Protein AF-A0A397I6V2-F1 (afdb_monomer)

Organism: NCBI:txid1348612

pLDDT: mean 87.45, std 18.61, range [38.03, 98.75]

Solvent-accessible surface area (backbone atoms only — not comparable to full-atom values): 8026 Å² total; per-residue (Å²): 142,79,86,93,86,82,74,86,71,72,81,70,78,79,63,75,77,74,72,78,86,44,49,67,58,55,44,51,30,42,51,46,33,46,51,38,40,48,75,71,66,52,54,81,84,34,68,70,41,47,50,41,54,47,51,47,51,52,46,73,68,39,96,46,42,59,61,50,50,45,55,48,12,37,71,67,25,80,45,68,66,52,43,54,58,51,50,56,51,49,52,64,77,29,68,91,37,60,72,42,37,50,32,49,49,56,40,51,46,56,32,42,58,49,11,60,75,78,45,81,81,48,70,67,58,47,53,52,53,49,48,61,69,68,59,71,134

Nearest PDB structures (foldseek):
  6m4u-assembly1_B  TM=2.987E-01  e=1.857E+00  Homo sapiens
  5wbh-assembly3_C  TM=3.179E-01  e=3.088E+00  Homo sapiens
  6m4w-assembly2_H  TM=2.583E-01  e=2.790E+00  Homo sapiens
  5gpg-assembly1_B  TM=2.723E-01  e=5.138E+00  Homo sapiens
  3rqe-assembly1_C  TM=3.209E-01  e=8.547E+00  Homo sapiens

Radius of gyration: 20.21 Å; Cα contacts (8 Å, |Δi|>4): 95; chains: 1; bounding box: 78×36×38 Å

Foldseek 3Di:
DDDDDDDPPCPPPPCPPPPPLDLVQLLVLLVQLLVLCVVVVNDCPDPSNVVSVVVNVCLVPDPDNRVVLLVVLCVQDVDPVSLVVVLVVLCVVCVPSVSSNVSVVSNNVSSPVSNPVNDDDDPVSVVVVVVVVVPDD

Mean predicted aligned error: 8.77 Å

Structure (mmCIF, N/CA/C/O backbone):
data_AF-A0A397I6V2-F1
#
_entry.id   AF-A0A397I6V2-F1
#
loop_
_atom_site.group_PDB
_atom_site.id
_atom_site.type_symbol
_atom_site.label_atom_id
_atom_site.label_alt_id
_atom_site.label_comp_id
_atom_site.label_asym_id
_atom_site.label_entity_id
_atom_site.label_seq_id
_atom_site.pdbx_PDB_ins_code
_atom_site.Cartn_x
_atom_site.Cartn_y
_atom_site.Cartn_z
_atom_site.occupancy
_atom_site.B_iso_or_equiv
_atom_site.auth_seq_id
_atom_site.auth_comp_id
_atom_site.auth_asym_id
_atom_site.auth_atom_id
_atom_site.pdbx_PDB_model_num
ATOM 1 N N . MET A 1 1 ? 61.056 -10.769 3.351 1.00 45.34 1 MET A N 1
ATOM 2 C CA . MET A 1 1 ? 59.954 -11.326 2.541 1.00 45.34 1 MET A CA 1
ATOM 3 C C . MET A 1 1 ? 58.872 -11.735 3.513 1.00 45.34 1 MET A C 1
ATOM 5 O O . MET A 1 1 ? 58.959 -12.811 4.083 1.00 45.34 1 MET A O 1
ATOM 9 N N . THR A 1 2 ? 57.949 -10.821 3.782 1.00 41.69 2 THR A N 1
ATOM 10 C CA . THR A 1 2 ? 56.833 -10.998 4.715 1.00 41.69 2 THR A CA 1
ATOM 11 C C . THR A 1 2 ? 55.682 -10.141 4.207 1.00 41.69 2 THR A C 1
ATOM 13 O O . THR A 1 2 ? 55.869 -8.950 3.973 1.00 41.69 2 THR A O 1
ATOM 16 N N . ASP A 1 3 ? 54.561 -10.823 4.001 1.00 38.03 3 ASP A N 1
ATOM 17 C CA . ASP A 1 3 ? 53.168 -10.384 4.066 1.00 38.03 3 ASP A CA 1
ATOM 18 C C . ASP A 1 3 ? 52.753 -9.156 3.250 1.00 38.03 3 ASP A C 1
ATOM 20 O O . ASP A 1 3 ? 52.846 -8.015 3.691 1.00 38.03 3 ASP A O 1
ATOM 24 N N . ASN A 1 4 ? 52.171 -9.423 2.077 1.00 38.47 4 ASN A N 1
ATOM 25 C CA . ASN A 1 4 ? 51.293 -8.480 1.391 1.00 38.47 4 ASN A CA 1
ATOM 26 C C . ASN A 1 4 ? 49.834 -8.913 1.610 1.00 38.47 4 ASN A C 1
ATOM 28 O O . ASN A 1 4 ? 49.241 -9.597 0.778 1.00 38.47 4 ASN A O 1
ATOM 32 N N . SER A 1 5 ? 49.290 -8.549 2.771 1.00 49.16 5 SER A N 1
ATOM 33 C CA . SER A 1 5 ? 47.870 -8.683 3.110 1.00 49.16 5 SER A CA 1
ATOM 34 C C . SER A 1 5 ? 47.277 -7.292 3.304 1.00 49.16 5 SER A C 1
ATOM 36 O O . SER A 1 5 ? 47.354 -6.733 4.393 1.00 49.16 5 SER A O 1
ATOM 38 N N . SER A 1 6 ? 46.724 -6.723 2.236 1.00 44.50 6 SER A N 1
ATOM 39 C CA . SER A 1 6 ? 45.731 -5.630 2.189 1.00 44.50 6 SER A CA 1
ATOM 40 C C . SER A 1 6 ? 45.762 -5.105 0.757 1.00 44.50 6 SER A C 1
ATOM 42 O O . SER A 1 6 ? 46.830 -4.844 0.229 1.00 44.50 6 SER A O 1
ATOM 44 N N . SER A 1 7 ? 44.677 -4.961 0.019 1.00 40.91 7 SER A N 1
ATOM 45 C CA . SER A 1 7 ? 43.305 -4.696 0.414 1.00 40.91 7 SER A CA 1
ATOM 46 C C . SER A 1 7 ? 42.423 -5.158 -0.743 1.00 40.91 7 SER A C 1
ATOM 48 O O . SER A 1 7 ? 42.438 -4.546 -1.811 1.00 40.91 7 SER A O 1
ATOM 50 N N . LEU A 1 8 ? 41.647 -6.225 -0.543 1.00 45.03 8 LEU A N 1
ATOM 51 C CA . LEU A 1 8 ? 40.416 -6.387 -1.309 1.00 45.03 8 LEU A CA 1
ATOM 52 C C . LEU A 1 8 ? 39.483 -5.320 -0.759 1.00 45.03 8 LEU A C 1
ATOM 54 O O . LEU A 1 8 ? 38.856 -5.494 0.285 1.00 45.03 8 LEU A O 1
ATOM 58 N N . ILE A 1 9 ? 39.546 -4.164 -1.410 1.00 45.50 9 ILE A N 1
ATOM 59 C CA . ILE A 1 9 ? 38.640 -3.052 -1.203 1.00 45.50 9 ILE A CA 1
ATOM 60 C C . ILE A 1 9 ? 37.240 -3.639 -1.307 1.00 45.50 9 ILE A C 1
ATOM 62 O O . ILE A 1 9 ? 36.921 -4.408 -2.214 1.00 45.50 9 ILE A O 1
ATOM 66 N N . ASN A 1 10 ? 36.479 -3.363 -0.263 1.00 45.38 10 ASN A N 1
ATOM 67 C CA . ASN A 1 10 ? 35.179 -3.915 0.008 1.00 45.38 10 ASN A CA 1
ATOM 68 C C . ASN A 1 10 ? 34.181 -3.384 -1.036 1.00 45.38 10 ASN A C 1
ATOM 70 O O . ASN A 1 10 ? 33.422 -2.465 -0.767 1.00 45.38 10 ASN A O 1
ATOM 74 N N . GLU A 1 11 ? 34.154 -3.984 -2.228 1.00 42.44 11 GLU A N 1
ATOM 75 C CA . GLU A 1 11 ? 33.083 -3.795 -3.226 1.00 42.44 11 GLU A CA 1
ATOM 76 C C . GLU A 1 11 ? 31.727 -4.349 -2.734 1.00 42.44 11 GLU A C 1
ATOM 78 O O . GLU A 1 11 ? 30.735 -4.321 -3.452 1.00 42.44 11 GLU A O 1
ATOM 83 N N . ARG A 1 12 ? 31.659 -4.843 -1.490 1.00 41.25 12 ARG A N 1
ATOM 84 C CA . ARG A 1 12 ? 30.455 -5.399 -0.863 1.00 41.25 12 ARG A CA 1
ATOM 85 C C . ARG A 1 12 ? 29.715 -4.439 0.069 1.00 41.25 12 ARG A C 1
ATOM 87 O O . ARG A 1 12 ? 28.731 -4.855 0.666 1.00 41.25 12 ARG A O 1
ATOM 94 N N . ASP A 1 13 ? 30.133 -3.177 0.170 1.00 39.06 13 ASP A N 1
ATOM 95 C CA . ASP A 1 13 ? 29.410 -2.177 0.977 1.00 39.06 13 ASP A CA 1
ATOM 96 C C . ASP A 1 13 ? 28.398 -1.343 0.164 1.00 39.06 13 ASP A C 1
ATOM 98 O O . ASP A 1 13 ? 27.692 -0.516 0.737 1.00 39.06 13 ASP A O 1
ATOM 102 N N . SER A 1 14 ? 28.265 -1.585 -1.150 1.00 42.62 14 SER A N 1
ATOM 103 C CA . SER A 1 14 ? 27.262 -0.923 -2.011 1.00 42.62 14 SER A CA 1
ATOM 104 C C . SER A 1 14 ? 26.046 -1.795 -2.360 1.00 42.62 14 SER A C 1
ATOM 106 O O . SER A 1 14 ? 25.161 -1.351 -3.089 1.00 42.62 14 SER A O 1
ATOM 108 N N . GLU A 1 15 ? 25.945 -3.009 -1.818 1.00 39.59 15 GLU A N 1
ATOM 109 C CA . GLU A 1 15 ? 24.697 -3.775 -1.803 1.00 39.59 15 GLU A CA 1
ATOM 110 C C . GLU A 1 15 ? 24.026 -3.546 -0.446 1.00 39.59 15 GLU A C 1
ATOM 112 O O . GLU A 1 15 ? 24.038 -4.390 0.453 1.00 39.59 15 GLU A O 1
ATOM 117 N N . LEU A 1 16 ? 23.416 -2.369 -0.275 1.00 38.97 16 LEU A N 1
ATOM 118 C CA . LEU A 1 16 ? 22.323 -2.239 0.682 1.00 38.97 16 LEU A CA 1
ATOM 119 C C . LEU A 1 16 ? 21.280 -3.265 0.259 1.00 38.97 16 LEU A C 1
ATOM 121 O O . LEU A 1 16 ? 20.535 -3.033 -0.686 1.00 38.97 16 LEU A O 1
ATOM 125 N N . THR A 1 17 ? 21.299 -4.426 0.912 1.00 38.88 17 THR A N 1
ATOM 126 C CA . THR A 1 17 ? 20.343 -5.515 0.724 1.00 38.88 17 THR A CA 1
ATOM 127 C C . THR A 1 17 ? 18.922 -4.945 0.713 1.00 38.88 17 THR A C 1
ATOM 129 O O . THR A 1 17 ? 18.309 -4.723 1.756 1.00 38.88 17 THR A O 1
ATOM 132 N N . MET A 1 18 ? 18.397 -4.648 -0.480 1.00 52.31 18 MET A N 1
ATOM 133 C CA . MET A 1 18 ? 16.991 -4.346 -0.682 1.00 52.31 18 MET A CA 1
ATOM 134 C C . MET A 1 18 ? 16.275 -5.639 -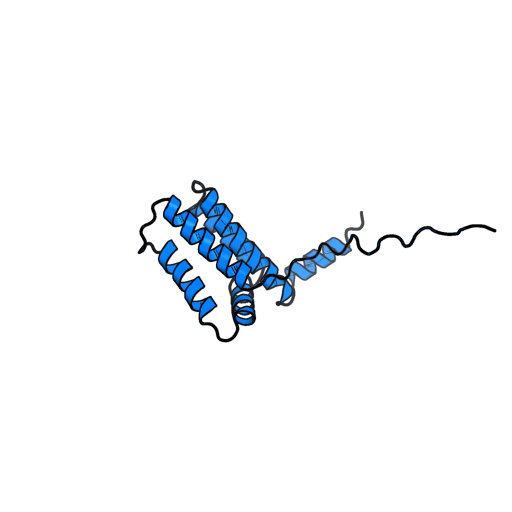0.342 1.00 52.31 18 MET A C 1
ATOM 136 O O . MET A 1 18 ? 16.173 -6.534 -1.176 1.00 52.31 18 MET A O 1
ATOM 140 N N . GLN A 1 19 ? 15.847 -5.763 0.909 1.00 61.50 19 GLN A N 1
ATOM 141 C CA . GLN A 1 19 ? 15.084 -6.904 1.371 1.00 61.50 19 GLN A CA 1
ATOM 142 C C . GLN A 1 19 ? 13.933 -7.121 0.384 1.00 61.50 19 GLN A C 1
ATOM 144 O O . GLN A 1 19 ? 13.162 -6.193 0.121 1.00 61.50 19 GLN A O 1
ATOM 149 N N . ASP A 1 20 ? 13.871 -8.303 -0.232 1.00 84.75 20 ASP A N 1
ATOM 150 C CA . ASP A 1 20 ? 12.837 -8.588 -1.219 1.00 84.75 20 ASP A CA 1
ATOM 151 C C . ASP A 1 20 ? 11.465 -8.382 -0.579 1.00 84.75 20 ASP A C 1
ATOM 153 O O . ASP A 1 20 ? 11.153 -8.936 0.479 1.00 84.75 20 ASP A O 1
ATOM 157 N N . ILE A 1 21 ? 10.655 -7.522 -1.197 1.00 91.19 21 ILE A N 1
ATOM 158 C CA . ILE A 1 21 ? 9.328 -7.189 -0.691 1.00 91.19 21 ILE A CA 1
ATOM 159 C C . ILE A 1 21 ? 8.445 -8.412 -0.915 1.00 91.19 21 ILE A C 1
ATOM 161 O O . ILE A 1 21 ? 8.060 -8.716 -2.040 1.00 91.19 21 ILE A O 1
ATOM 165 N N . THR A 1 22 ? 8.130 -9.116 0.169 1.00 95.19 22 THR A N 1
ATOM 166 C CA . THR A 1 22 ? 7.302 -10.329 0.128 1.00 95.19 22 THR A CA 1
ATOM 167 C C . THR A 1 22 ? 5.829 -10.020 0.358 1.00 95.19 22 THR A C 1
ATOM 169 O O . THR A 1 22 ? 5.469 -9.044 1.031 1.00 95.19 22 THR A O 1
ATOM 172 N N . TRP A 1 23 ? 4.948 -10.921 -0.086 1.00 97.06 23 TRP A N 1
ATOM 173 C CA . TRP A 1 23 ? 3.515 -10.812 0.196 1.00 97.06 23 TRP A CA 1
ATOM 174 C C . TRP A 1 23 ? 3.188 -10.711 1.694 1.00 97.06 23 TRP A C 1
ATOM 176 O O . TRP A 1 23 ? 2.241 -10.023 2.078 1.00 97.06 23 TRP A O 1
ATOM 186 N N . LYS A 1 24 ? 4.004 -11.322 2.565 1.00 97.69 24 LYS A N 1
ATOM 187 C CA . LYS A 1 24 ? 3.840 -11.243 4.026 1.00 97.69 24 LYS A CA 1
ATOM 188 C C . LYS A 1 24 ? 4.073 -9.834 4.563 1.00 97.69 24 LYS A C 1
ATOM 190 O O . LYS A 1 24 ? 3.382 -9.417 5.489 1.00 97.69 24 LYS A O 1
ATOM 195 N N . MET A 1 25 ? 5.017 -9.081 3.997 1.00 97.88 25 MET A N 1
ATOM 196 C CA . MET A 1 25 ? 5.260 -7.691 4.403 1.00 97.88 25 MET A CA 1
ATOM 197 C C . MET A 1 25 ? 4.053 -6.812 4.070 1.00 97.88 25 MET A C 1
ATOM 199 O O . MET A 1 25 ? 3.583 -6.051 4.918 1.00 97.88 25 MET A O 1
ATOM 203 N N . ILE A 1 26 ? 3.499 -6.988 2.867 1.00 98.25 26 ILE A N 1
ATOM 204 C CA . ILE A 1 26 ? 2.276 -6.311 2.424 1.00 98.25 26 ILE A CA 1
ATOM 205 C C . ILE A 1 26 ? 1.086 -6.683 3.319 1.00 98.25 26 ILE A C 1
ATOM 207 O O . ILE A 1 26 ? 0.356 -5.802 3.776 1.00 98.25 26 ILE A O 1
ATOM 211 N N . GLU A 1 27 ? 0.905 -7.970 3.622 1.00 98.62 27 GLU A N 1
ATOM 212 C CA . GLU A 1 27 ? -0.148 -8.445 4.522 1.00 98.62 27 GLU A CA 1
ATOM 213 C C . GLU A 1 27 ? -0.045 -7.793 5.910 1.00 98.62 27 GLU A C 1
ATOM 215 O O . GLU A 1 27 ? -1.026 -7.256 6.434 1.00 98.62 27 GLU A O 1
ATOM 220 N N . LEU A 1 28 ? 1.150 -7.810 6.507 1.00 98.62 28 LEU A N 1
ATOM 221 C CA . LEU A 1 28 ? 1.396 -7.234 7.827 1.00 98.62 28 LEU A CA 1
ATOM 222 C C . LEU A 1 28 ? 1.122 -5.728 7.850 1.00 98.62 28 LEU A C 1
ATOM 224 O O . LEU A 1 28 ? 0.508 -5.241 8.805 1.00 98.62 28 LEU A O 1
ATOM 228 N N . ALA A 1 29 ? 1.515 -5.001 6.804 1.00 98.62 29 ALA A N 1
ATOM 229 C CA . ALA A 1 29 ? 1.248 -3.573 6.674 1.00 98.62 29 ALA A CA 1
ATOM 230 C C . ALA A 1 29 ? -0.263 -3.279 6.565 1.00 98.62 29 ALA A C 1
ATOM 232 O O . ALA A 1 29 ? -0.777 -2.408 7.272 1.00 98.62 29 ALA A O 1
ATOM 233 N N . GLN A 1 30 ? -1.018 -4.068 5.793 1.00 98.75 30 GLN A N 1
ATOM 234 C CA . GLN A 1 30 ? -2.484 -3.956 5.740 1.00 98.75 30 GLN A CA 1
ATOM 235 C C . GLN A 1 30 ? -3.134 -4.244 7.105 1.00 98.75 30 GLN A C 1
ATOM 237 O O . GLN A 1 30 ? -4.019 -3.507 7.548 1.00 98.75 30 GLN A O 1
ATOM 242 N N . ILE A 1 31 ? -2.674 -5.276 7.822 1.00 98.75 31 ILE A N 1
ATOM 243 C CA . ILE A 1 31 ? -3.158 -5.600 9.173 1.00 98.75 31 ILE A CA 1
ATOM 244 C C . ILE A 1 31 ? -2.827 -4.477 10.167 1.00 98.75 31 ILE A C 1
ATOM 246 O O . ILE A 1 31 ? -3.643 -4.177 11.044 1.00 98.75 31 ILE A O 1
ATOM 250 N N . LYS A 1 32 ? -1.657 -3.837 10.050 1.00 98.75 32 LYS A N 1
ATOM 251 C CA . LYS A 1 32 ? -1.260 -2.697 10.891 1.00 98.75 32 LYS A CA 1
ATOM 252 C C . LYS A 1 32 ? -2.250 -1.540 10.738 1.00 98.75 32 LYS A C 1
ATOM 254 O O . LYS A 1 32 ? -2.738 -1.046 11.749 1.00 98.75 32 LYS A O 1
ATOM 259 N N . ILE A 1 33 ? -2.656 -1.205 9.512 1.00 98.69 33 ILE A N 1
ATOM 260 C CA . ILE A 1 33 ? -3.677 -0.174 9.251 1.00 98.69 33 ILE A CA 1
ATOM 261 C C . ILE A 1 33 ? -5.005 -0.506 9.948 1.00 98.69 33 ILE A C 1
ATOM 263 O O . ILE A 1 33 ? -5.601 0.362 10.587 1.00 98.69 33 ILE A O 1
ATOM 267 N N . ILE A 1 34 ? -5.449 -1.768 9.898 1.00 98.75 34 ILE A N 1
ATOM 268 C CA . ILE A 1 34 ? -6.660 -2.215 10.611 1.00 98.75 34 ILE A CA 1
ATOM 269 C C . ILE A 1 34 ? -6.500 -2.027 12.129 1.00 98.75 34 ILE A C 1
ATOM 271 O O . ILE A 1 34 ? -7.417 -1.535 12.793 1.00 98.75 34 ILE A O 1
ATOM 275 N N . LYS A 1 35 ? -5.338 -2.385 12.693 1.00 98.69 35 LYS A N 1
ATOM 276 C CA . LYS A 1 35 ? -5.040 -2.189 14.123 1.00 98.69 35 LYS A CA 1
ATOM 277 C C . LYS A 1 35 ? -5.072 -0.707 14.503 1.00 98.69 35 LYS A C 1
ATOM 279 O O . LYS A 1 35 ? -5.714 -0.367 15.496 1.00 98.69 35 LYS A O 1
ATOM 284 N N . GLU A 1 36 ? -4.454 0.173 13.714 1.00 98.56 36 GLU A N 1
ATOM 285 C CA . GLU A 1 36 ? -4.488 1.620 13.970 1.00 98.56 36 GLU A CA 1
ATOM 286 C C . GLU A 1 36 ? -5.901 2.199 13.858 1.00 98.56 36 GLU A C 1
ATOM 288 O O . GLU A 1 36 ? -6.309 3.007 14.695 1.00 98.56 36 GLU A O 1
ATOM 293 N N . ALA A 1 37 ? -6.700 1.734 12.895 1.00 98.25 37 ALA A N 1
ATOM 294 C CA . ALA A 1 37 ? -8.103 2.120 12.792 1.00 98.25 37 ALA A CA 1
ATOM 295 C C . ALA A 1 37 ? -8.884 1.750 14.068 1.00 98.25 37 ALA A C 1
ATOM 297 O O . ALA A 1 37 ? -9.625 2.576 14.608 1.00 98.25 37 ALA A O 1
ATOM 298 N N . PHE A 1 38 ? -8.681 0.546 14.613 1.00 98.56 38 PHE A N 1
ATOM 299 C CA . PHE A 1 38 ? -9.310 0.152 15.876 1.00 98.56 38 PHE A CA 1
ATOM 300 C C . PHE A 1 38 ? -8.815 0.958 17.082 1.00 98.56 38 PHE A C 1
ATOM 302 O O . PHE A 1 38 ? -9.632 1.311 17.937 1.00 98.56 38 PHE A O 1
ATOM 309 N N . ARG A 1 39 ? -7.521 1.309 17.152 1.00 98.19 39 ARG A N 1
ATOM 310 C CA . ARG A 1 39 ? -7.001 2.211 18.202 1.00 98.19 39 ARG A CA 1
ATOM 311 C C . ARG A 1 39 ? -7.699 3.571 18.173 1.00 98.19 39 ARG A C 1
ATOM 313 O O . ARG A 1 39 ? -8.011 4.123 19.224 1.00 98.19 39 ARG A O 1
ATOM 320 N N . LEU A 1 40 ? -8.042 4.051 16.979 1.00 97.81 40 LEU A N 1
ATOM 321 C CA . LEU A 1 40 ? -8.825 5.268 16.750 1.00 97.81 40 LEU A CA 1
ATOM 322 C C . LEU A 1 40 ? -10.349 5.069 16.873 1.00 97.81 40 LEU A C 1
ATOM 324 O O . LEU A 1 40 ? -11.114 5.946 16.477 1.00 97.81 40 LEU A O 1
ATOM 328 N N . ARG A 1 41 ? -10.806 3.933 17.422 1.00 97.62 41 ARG A N 1
ATOM 329 C CA . ARG A 1 41 ? -12.224 3.600 17.661 1.00 97.62 41 ARG A CA 1
ATOM 330 C C . ARG A 1 41 ? -13.090 3.517 16.399 1.00 97.62 41 ARG A C 1
ATOM 332 O O . ARG A 1 41 ? -14.312 3.642 16.488 1.00 97.62 41 ARG A O 1
ATOM 339 N N . TYR A 1 42 ? -12.501 3.252 15.232 1.00 97.69 42 TYR A N 1
ATOM 340 C CA . TYR A 1 42 ? -13.292 2.932 14.044 1.00 97.69 42 TYR A CA 1
ATOM 341 C C . TYR A 1 42 ? -14.124 1.668 14.290 1.00 97.69 42 TYR A C 1
ATOM 343 O O . TYR A 1 42 ? -13.646 0.680 14.853 1.00 97.69 42 TYR A O 1
ATOM 351 N N . ARG A 1 43 ? -15.384 1.685 13.846 1.00 97.69 43 ARG A N 1
ATOM 352 C CA . ARG A 1 43 ? -16.259 0.512 13.927 1.00 97.69 43 ARG A CA 1
ATOM 353 C C . ARG A 1 43 ? -15.828 -0.554 12.919 1.00 97.69 43 ARG A C 1
ATOM 355 O O . ARG A 1 43 ? -15.352 -0.228 11.832 1.00 97.69 43 ARG A O 1
ATOM 362 N N . LYS A 1 44 ? -16.073 -1.826 13.243 1.00 95.12 44 LYS A N 1
ATOM 363 C CA . LYS A 1 44 ? -15.732 -2.984 12.392 1.00 95.12 44 LYS A CA 1
ATOM 364 C C . LYS A 1 44 ? -16.330 -2.937 10.978 1.00 95.12 44 LYS A C 1
ATOM 366 O O . LYS A 1 44 ? -15.788 -3.549 10.070 1.00 95.12 44 LYS A O 1
ATOM 371 N N . ASP A 1 45 ? -17.447 -2.237 10.815 1.00 94.50 45 ASP A N 1
ATOM 372 C CA . ASP A 1 45 ? -18.178 -2.045 9.561 1.00 94.50 45 ASP A CA 1
ATOM 373 C C . ASP A 1 45 ? -17.789 -0.743 8.839 1.00 94.50 45 ASP A C 1
ATOM 375 O O . ASP A 1 45 ? -18.363 -0.407 7.808 1.00 94.50 45 ASP A O 1
ATOM 379 N N . SER A 1 46 ? -16.831 0.018 9.379 1.00 97.81 46 SER A N 1
ATOM 380 C CA . SER A 1 46 ? -16.330 1.2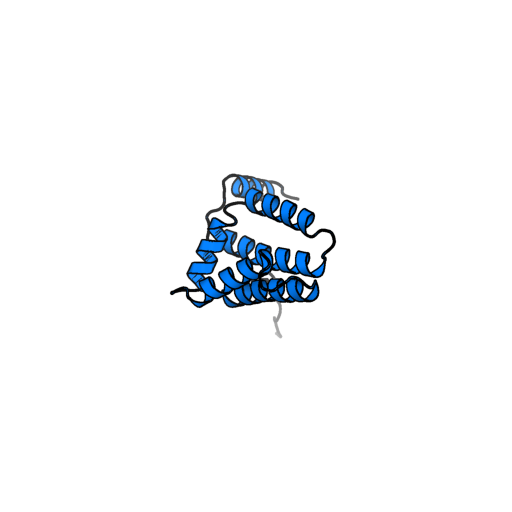17 8.714 1.00 97.81 46 SER A CA 1
ATOM 381 C C . SER A 1 46 ? -15.665 0.858 7.390 1.00 97.81 46 SER A C 1
ATOM 383 O O . SER A 1 46 ? -14.968 -0.153 7.285 1.00 97.81 46 SER A O 1
ATOM 385 N N . LYS A 1 47 ? -15.828 1.745 6.401 1.00 96.88 47 LYS A N 1
ATOM 386 C CA . LYS A 1 47 ? -15.259 1.581 5.060 1.00 96.88 47 LYS A CA 1
ATOM 387 C C . LYS A 1 47 ? -13.775 1.204 5.113 1.00 96.88 47 LYS A C 1
ATOM 389 O O . LYS A 1 47 ? -13.400 0.178 4.562 1.00 96.88 47 LYS A O 1
ATOM 394 N N . LEU A 1 48 ? -12.981 1.952 5.885 1.00 96.56 48 LEU A N 1
ATOM 395 C CA . LEU A 1 48 ? -11.551 1.699 6.075 1.00 96.56 48 LEU A CA 1
ATOM 396 C C . LEU A 1 48 ? -11.262 0.259 6.528 1.00 96.56 48 LEU A C 1
ATOM 398 O O . LEU A 1 48 ? -10.477 -0.440 5.898 1.00 96.56 48 LEU A O 1
ATOM 402 N N . ILE A 1 49 ? -11.908 -0.203 7.604 1.00 98.25 49 ILE A N 1
ATOM 403 C CA . ILE A 1 49 ? -11.669 -1.555 8.126 1.00 98.25 49 ILE A CA 1
ATOM 404 C C . ILE A 1 49 ? -12.134 -2.610 7.122 1.00 98.25 49 ILE A C 1
ATOM 406 O O . ILE A 1 49 ? -11.416 -3.580 6.888 1.00 98.25 49 ILE A O 1
ATOM 410 N N . SER A 1 50 ? -13.305 -2.417 6.508 1.00 98.00 50 SER A N 1
ATOM 411 C CA . SER A 1 50 ? -13.846 -3.369 5.536 1.00 98.00 50 SER A CA 1
ATOM 412 C C . SER A 1 50 ? -12.971 -3.504 4.286 1.00 98.00 50 SER A C 1
ATOM 414 O O . SER A 1 50 ? -12.751 -4.624 3.829 1.00 98.00 50 SER A O 1
ATOM 416 N N . GLU A 1 51 ? -12.411 -2.399 3.783 1.00 97.75 51 GLU A N 1
ATOM 417 C CA . GLU A 1 51 ? -11.532 -2.384 2.611 1.00 97.75 51 GLU A CA 1
ATOM 418 C C . GLU A 1 51 ? -10.231 -3.133 2.893 1.00 97.75 51 GLU A C 1
ATOM 420 O O . GLU A 1 51 ? -9.908 -4.087 2.190 1.00 97.75 51 GLU A O 1
ATOM 425 N N . TYR A 1 52 ? -9.517 -2.774 3.964 1.00 98.31 52 TYR A N 1
ATOM 426 C CA . TYR A 1 52 ? -8.248 -3.427 4.289 1.00 98.31 52 TYR A CA 1
ATOM 427 C C . TYR A 1 52 ? -8.422 -4.891 4.700 1.00 98.31 52 TYR A C 1
ATOM 429 O O . TYR A 1 52 ? -7.598 -5.729 4.343 1.00 98.31 52 TYR A O 1
ATOM 437 N N . ALA A 1 53 ? -9.514 -5.242 5.385 1.00 98.38 53 ALA A N 1
ATOM 438 C CA . ALA A 1 53 ? -9.832 -6.643 5.643 1.00 98.38 53 ALA A CA 1
ATOM 439 C C . ALA A 1 53 ? -10.130 -7.410 4.342 1.00 98.38 53 ALA A C 1
ATOM 441 O O . ALA A 1 53 ? -9.786 -8.587 4.237 1.00 98.38 53 ALA A O 1
ATOM 442 N N . GLY A 1 54 ? -10.758 -6.756 3.360 1.00 98.50 54 GLY A N 1
ATOM 443 C CA . GLY A 1 54 ? -10.955 -7.291 2.015 1.00 98.50 54 GLY A CA 1
ATOM 444 C C . GLY A 1 54 ? -9.630 -7.549 1.301 1.00 98.50 54 GLY A C 1
ATOM 445 O O . GLY A 1 54 ? -9.420 -8.653 0.810 1.00 98.50 54 GLY A O 1
ATOM 446 N N . TYR A 1 55 ? -8.704 -6.586 1.326 1.00 98.38 55 TYR A N 1
A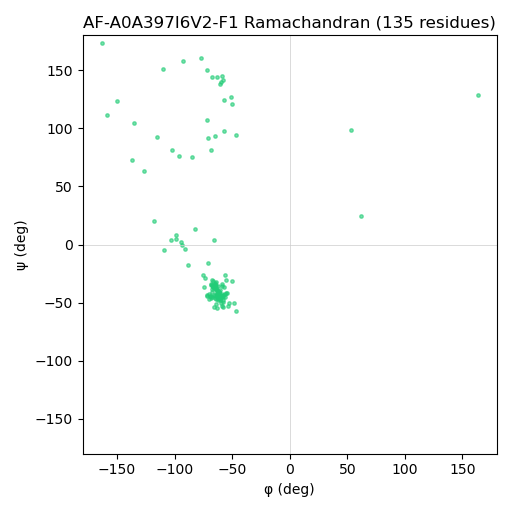TOM 447 C CA . TYR A 1 55 ? -7.375 -6.745 0.726 1.00 98.38 55 TYR A CA 1
ATOM 448 C C . TYR A 1 55 ? -6.597 -7.921 1.326 1.00 98.38 55 TYR A C 1
ATOM 450 O O . TYR A 1 55 ? -6.081 -8.743 0.572 1.00 98.38 55 TYR A O 1
ATOM 458 N N . VAL A 1 56 ? -6.606 -8.077 2.655 1.00 98.69 56 VAL A N 1
ATOM 459 C CA . VAL A 1 56 ? -5.942 -9.207 3.328 1.00 98.69 56 VAL A CA 1
ATOM 460 C C . VAL A 1 56 ? -6.566 -10.541 2.918 1.00 98.69 56 VAL A C 1
ATOM 462 O O . VAL A 1 56 ? -5.853 -11.509 2.667 1.00 98.69 56 VAL A O 1
ATOM 465 N N . LYS A 1 57 ? -7.900 -10.615 2.837 1.00 98.62 57 LYS A N 1
ATOM 466 C CA . LYS A 1 57 ? -8.599 -11.839 2.414 1.00 98.62 57 LYS A CA 1
ATOM 467 C C . LYS A 1 57 ? -8.280 -12.200 0.967 1.00 98.62 57 LYS A C 1
ATOM 469 O O . LYS A 1 57 ? -7.971 -13.355 0.700 1.00 98.62 57 LYS A O 1
ATOM 474 N N . ASN A 1 58 ? -8.329 -11.225 0.062 1.00 98.31 58 ASN A N 1
ATOM 475 C CA . ASN A 1 58 ? -8.025 -11.442 -1.350 1.00 98.31 58 ASN A CA 1
ATOM 476 C C . ASN A 1 58 ? -6.577 -11.902 -1.534 1.00 98.31 58 ASN A C 1
ATOM 478 O O . ASN A 1 58 ? -6.342 -12.874 -2.240 1.00 98.31 58 ASN A O 1
ATOM 482 N N . LEU A 1 59 ? -5.634 -11.270 -0.827 1.00 98.38 59 LEU A N 1
ATOM 483 C CA . LEU A 1 59 ? -4.231 -11.668 -0.839 1.00 98.38 59 LEU A CA 1
ATOM 484 C C . LEU A 1 59 ? -4.055 -13.121 -0.380 1.00 98.38 59 LEU A C 1
ATOM 486 O O . LEU A 1 59 ? -3.478 -13.924 -1.103 1.00 98.38 59 LEU A O 1
ATOM 490 N N . ARG A 1 60 ? -4.602 -13.489 0.786 1.00 98.31 60 ARG A N 1
ATOM 491 C CA . ARG A 1 60 ? -4.504 -14.858 1.329 1.00 98.31 60 ARG A CA 1
ATOM 492 C C . ARG A 1 60 ? -5.093 -15.924 0.409 1.00 98.31 60 ARG A C 1
ATOM 494 O O . ARG A 1 60 ? -4.585 -17.039 0.399 1.00 98.31 60 ARG A O 1
ATOM 501 N N . ASN A 1 61 ? -6.158 -15.577 -0.310 1.00 98.25 61 ASN A N 1
ATOM 502 C CA . ASN A 1 61 ? -6.898 -16.490 -1.179 1.00 98.25 61 ASN A CA 1
ATOM 503 C C . ASN A 1 61 ? -6.385 -16.511 -2.626 1.00 98.25 61 ASN A C 1
ATOM 505 O O . ASN A 1 61 ? -6.928 -17.259 -3.434 1.00 98.25 61 ASN A O 1
ATOM 509 N N . SER A 1 62 ? -5.404 -15.677 -2.975 1.00 98.00 62 SER A N 1
ATOM 510 C CA . SER A 1 62 ? -4.812 -15.702 -4.312 1.00 98.00 62 SER A CA 1
ATOM 511 C C . SER A 1 62 ? -4.026 -16.998 -4.534 1.00 98.00 62 SER A C 1
ATOM 513 O O . SER A 1 62 ? -3.407 -17.521 -3.607 1.00 98.00 62 SER A O 1
ATOM 515 N N . GLU A 1 63 ? -4.064 -17.517 -5.763 1.00 97.44 63 GLU A N 1
ATOM 516 C CA . GLU A 1 63 ? -3.341 -18.742 -6.143 1.00 97.44 63 GLU A CA 1
ATOM 517 C C . GLU A 1 63 ? -1.825 -18.573 -5.993 1.00 97.44 63 GLU A C 1
ATOM 519 O O . GLU A 1 63 ? -1.127 -19.497 -5.582 1.00 97.44 63 GLU A O 1
ATOM 524 N N . ASN A 1 64 ? -1.339 -17.364 -6.280 1.00 97.56 64 ASN A N 1
ATOM 525 C CA . ASN A 1 64 ? 0.046 -16.958 -6.121 1.00 97.56 64 ASN A CA 1
ATOM 526 C C . ASN A 1 64 ? 0.095 -15.572 -5.464 1.00 97.56 64 ASN A C 1
ATOM 528 O O . ASN A 1 64 ? -0.176 -14.557 -6.113 1.00 97.56 64 ASN A O 1
ATOM 532 N N . GLN A 1 65 ? 0.432 -15.524 -4.171 1.00 97.94 65 GLN A N 1
ATOM 533 C CA . GLN A 1 65 ? 0.433 -14.270 -3.414 1.00 97.94 65 GLN A CA 1
ATOM 534 C C . GLN A 1 65 ? 1.497 -13.285 -3.895 1.00 97.94 65 GLN A C 1
ATOM 536 O O . GLN A 1 65 ? 1.241 -12.081 -3.885 1.00 97.94 65 GLN A O 1
ATOM 541 N N . ASP A 1 66 ? 2.663 -13.777 -4.319 1.00 94.56 66 ASP A N 1
ATOM 542 C CA . ASP A 1 66 ? 3.746 -12.921 -4.802 1.00 94.56 66 ASP A CA 1
ATOM 543 C C . ASP A 1 66 ? 3.374 -12.282 -6.144 1.00 94.56 66 ASP A C 1
ATOM 545 O O . ASP A 1 66 ? 3.490 -11.072 -6.311 1.00 94.56 66 ASP A O 1
ATOM 549 N N . GLU A 1 67 ? 2.815 -13.046 -7.080 1.00 95.38 67 GLU A N 1
ATOM 550 C CA . GLU A 1 67 ? 2.324 -12.485 -8.345 1.00 95.38 67 GLU A CA 1
ATOM 551 C C . GLU A 1 67 ? 1.153 -11.513 -8.132 1.00 95.38 67 GLU A C 1
ATOM 553 O O . GLU A 1 67 ? 1.102 -10.440 -8.740 1.00 95.38 67 GLU A O 1
ATOM 558 N N . TYR A 1 68 ? 0.252 -11.827 -7.197 1.00 97.56 68 TYR A N 1
ATOM 559 C CA . TYR A 1 68 ? -0.858 -10.948 -6.841 1.00 97.56 68 TYR A CA 1
ATOM 560 C C . TYR A 1 68 ? -0.379 -9.578 -6.334 1.00 97.56 68 TYR A C 1
ATOM 562 O O . TYR A 1 68 ? -0.916 -8.546 -6.757 1.00 97.56 68 TYR A O 1
ATOM 570 N N . ILE A 1 69 ? 0.624 -9.528 -5.443 1.00 96.69 69 ILE A N 1
ATOM 571 C CA . ILE A 1 69 ? 1.139 -8.241 -4.943 1.00 96.69 69 ILE A CA 1
ATOM 572 C C . ILE A 1 69 ? 1.872 -7.457 -6.029 1.00 96.69 69 ILE A C 1
ATOM 574 O O . ILE A 1 69 ? 1.739 -6.234 -6.047 1.00 96.69 69 ILE A O 1
ATOM 578 N N . LYS A 1 70 ? 2.563 -8.129 -6.959 1.00 95.56 70 LYS A N 1
ATOM 579 C CA . LYS A 1 70 ? 3.231 -7.484 -8.099 1.00 95.56 70 LYS A CA 1
ATOM 580 C C . LYS A 1 70 ? 2.231 -6.823 -9.034 1.00 95.56 70 LYS A C 1
ATOM 582 O O . LYS A 1 70 ? 2.326 -5.628 -9.308 1.00 95.56 70 LYS A O 1
ATOM 587 N N . TYR A 1 71 ? 1.208 -7.566 -9.452 1.00 95.62 71 TYR A N 1
ATOM 588 C CA . TYR A 1 71 ? 0.141 -7.017 -10.287 1.00 95.62 71 TYR A CA 1
ATOM 589 C C . TYR A 1 71 ? -0.573 -5.848 -9.593 1.00 95.62 71 TYR A C 1
ATOM 591 O O . TYR A 1 71 ? -0.836 -4.806 -10.200 1.00 95.62 71 TYR A O 1
ATOM 599 N N . THR A 1 72 ? -0.841 -5.996 -8.292 1.00 96.62 72 THR A N 1
ATOM 600 C CA . THR A 1 72 ? -1.440 -4.937 -7.476 1.00 96.62 72 THR A CA 1
ATOM 601 C C . THR A 1 72 ? -0.542 -3.698 -7.431 1.00 96.62 72 THR A C 1
ATOM 603 O O . THR A 1 72 ? -1.037 -2.593 -7.638 1.00 96.62 72 THR A O 1
ATOM 606 N N . ALA A 1 73 ? 0.766 -3.858 -7.214 1.00 96.62 73 ALA A N 1
ATOM 607 C CA . ALA A 1 73 ? 1.738 -2.768 -7.181 1.00 96.62 73 ALA A CA 1
ATOM 608 C C . ALA A 1 73 ? 1.749 -1.962 -8.484 1.00 96.62 73 ALA A C 1
ATOM 610 O O . ALA A 1 73 ? 1.532 -0.751 -8.451 1.00 96.62 73 ALA A O 1
ATOM 611 N N . ILE A 1 74 ? 1.915 -2.640 -9.624 1.00 95.00 74 ILE A N 1
ATOM 612 C CA . ILE A 1 74 ? 1.968 -2.011 -10.953 1.00 95.00 74 ILE A CA 1
ATOM 613 C C . ILE A 1 74 ? 0.649 -1.295 -11.269 1.00 95.00 74 ILE A C 1
ATOM 615 O O . ILE A 1 74 ? 0.646 -0.170 -11.762 1.00 95.00 74 ILE A O 1
ATOM 619 N N . THR A 1 75 ? -0.485 -1.911 -10.927 1.00 95.06 75 THR A N 1
ATOM 620 C CA . THR A 1 75 ? -1.809 -1.310 -11.148 1.00 95.06 75 THR A CA 1
ATOM 621 C C . THR A 1 75 ? -2.035 -0.079 -10.266 1.00 95.06 75 THR A C 1
ATOM 623 O O . THR A 1 75 ? -2.658 0.895 -10.692 1.00 95.06 75 THR A O 1
ATOM 626 N N . LEU A 1 76 ? -1.566 -0.105 -9.014 1.00 95.38 76 LEU A N 1
ATOM 627 C CA . LEU A 1 76 ? -1.724 1.015 -8.088 1.00 95.38 76 LEU A CA 1
ATOM 628 C C . LEU A 1 76 ? -0.787 2.180 -8.419 1.00 95.38 76 LEU A C 1
ATOM 630 O O . LEU A 1 76 ? -1.198 3.327 -8.217 1.00 95.38 76 LEU A O 1
ATOM 634 N N . PHE A 1 77 ? 0.432 1.880 -8.873 1.00 95.56 77 PHE A N 1
ATOM 635 C CA . PHE A 1 77 ? 1.524 2.831 -9.070 1.00 95.56 77 PHE A CA 1
ATOM 636 C C . PHE A 1 77 ? 2.260 2.577 -10.393 1.00 95.56 77 PHE A C 1
ATOM 638 O O . PHE A 1 77 ? 3.393 2.101 -10.404 1.00 95.56 77 PHE A O 1
ATOM 645 N N . PRO A 1 7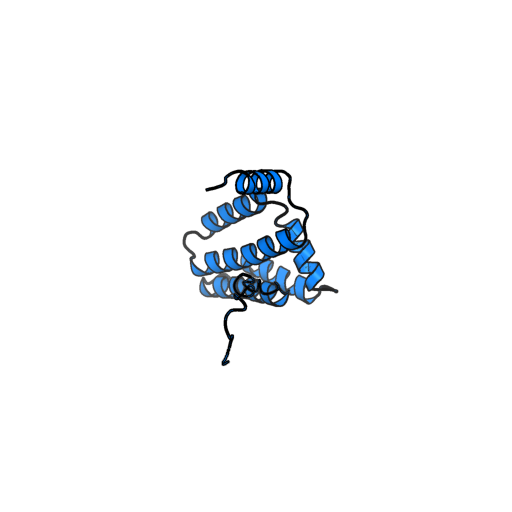8 ? 1.629 2.917 -11.527 1.00 92.81 78 PRO A N 1
ATOM 646 C CA . PRO A 1 78 ? 2.267 2.788 -12.833 1.00 92.81 78 PRO A CA 1
ATOM 647 C C . PRO A 1 78 ? 3.383 3.818 -13.069 1.00 92.81 78 PRO A C 1
ATOM 649 O O . PRO A 1 78 ? 4.146 3.650 -14.010 1.00 92.81 78 PRO A O 1
ATOM 652 N N . ASN A 1 79 ? 3.447 4.889 -12.267 1.00 91.00 79 ASN A N 1
ATOM 653 C CA . ASN A 1 79 ? 4.455 5.950 -12.319 1.00 91.00 79 ASN A CA 1
ATOM 654 C C . ASN A 1 79 ? 4.478 6.770 -11.013 1.00 91.00 79 ASN A C 1
ATOM 656 O O . ASN A 1 79 ? 3.611 6.618 -10.140 1.00 91.00 79 ASN A O 1
ATOM 660 N N . ASP A 1 80 ? 5.448 7.673 -10.916 1.00 92.00 80 ASP A N 1
ATOM 661 C CA . ASP A 1 80 ? 5.674 8.543 -9.760 1.00 92.00 80 ASP A CA 1
ATOM 662 C C . ASP A 1 80 ? 4.538 9.537 -9.526 1.00 92.00 80 ASP A C 1
ATOM 664 O O . ASP A 1 80 ? 4.139 9.785 -8.384 1.00 92.00 80 ASP A O 1
ATOM 668 N N . GLU A 1 81 ? 3.933 10.059 -1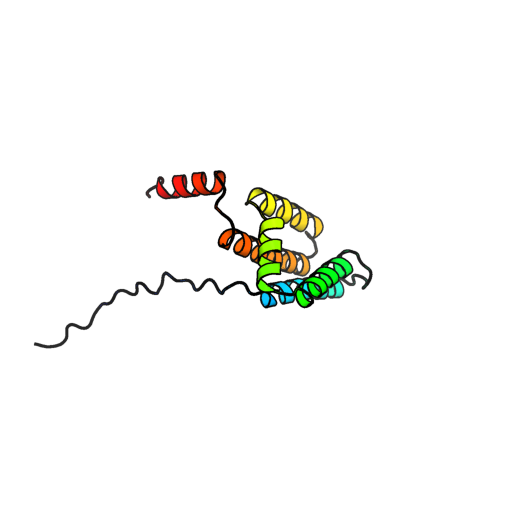0.596 1.00 93.25 81 GLU A N 1
ATOM 669 C CA . GLU A 1 81 ? 2.787 10.963 -10.486 1.00 93.25 81 GLU A CA 1
ATOM 670 C C . GLU A 1 81 ? 1.609 10.277 -9.772 1.00 93.25 81 GLU A C 1
ATOM 672 O O . GLU A 1 81 ? 0.992 10.850 -8.864 1.00 93.25 81 GLU A O 1
ATOM 677 N N . ALA A 1 82 ? 1.313 9.022 -10.129 1.00 94.81 82 ALA A N 1
ATOM 678 C CA . ALA A 1 82 ? 0.253 8.236 -9.507 1.00 94.81 82 ALA A CA 1
ATOM 679 C C . ALA A 1 82 ? 0.516 8.011 -8.011 1.00 94.81 82 ALA A C 1
ATOM 681 O O . ALA A 1 82 ? -0.406 8.151 -7.192 1.00 94.81 82 ALA A O 1
ATOM 682 N N . TYR A 1 83 ? 1.766 7.716 -7.645 1.00 95.81 83 TYR A N 1
ATOM 683 C CA . TYR A 1 83 ? 2.188 7.588 -6.252 1.00 95.81 83 TYR A CA 1
ATOM 684 C C . TYR A 1 83 ? 2.028 8.910 -5.488 1.00 95.81 83 TYR A C 1
ATOM 686 O O . TYR A 1 83 ? 1.284 8.970 -4.498 1.00 95.81 83 TYR A O 1
ATOM 694 N N . ASN A 1 84 ? 2.610 9.996 -5.995 1.00 95.94 84 ASN A N 1
ATOM 695 C CA . ASN A 1 84 ? 2.597 11.316 -5.363 1.00 95.94 84 ASN A CA 1
ATOM 696 C C . ASN A 1 84 ? 1.171 11.850 -5.166 1.00 95.94 84 ASN A C 1
ATOM 698 O O . ASN A 1 84 ? 0.796 12.313 -4.079 1.00 95.94 84 ASN A O 1
ATOM 702 N N . LYS A 1 85 ? 0.320 11.704 -6.187 1.00 96.88 85 LYS A N 1
ATOM 703 C CA . LYS A 1 85 ? -1.097 12.085 -6.133 1.00 96.88 85 LYS A CA 1
ATOM 704 C C . LYS A 1 85 ? -1.854 11.317 -5.055 1.00 96.88 85 LYS A C 1
ATOM 706 O O . LYS A 1 85 ? -2.709 11.888 -4.369 1.00 96.88 85 LYS A O 1
ATOM 711 N N . ARG A 1 86 ? -1.563 10.025 -4.888 1.00 96.00 86 ARG A N 1
ATOM 712 C CA . ARG A 1 86 ? -2.191 9.191 -3.860 1.00 96.00 86 ARG A CA 1
ATOM 713 C C . ARG A 1 86 ? -1.687 9.549 -2.460 1.00 96.00 86 ARG A C 1
ATOM 715 O O . ARG A 1 86 ? -2.519 9.698 -1.563 1.00 96.00 86 ARG A O 1
ATOM 722 N N . MET A 1 87 ? -0.382 9.762 -2.277 1.00 97.12 87 MET A N 1
ATOM 723 C CA . MET A 1 87 ? 0.197 10.171 -0.988 1.00 97.12 87 MET A CA 1
ATOM 724 C C . MET A 1 87 ? -0.354 11.511 -0.510 1.00 97.12 87 MET A C 1
ATOM 726 O O . MET A 1 87 ? -0.796 11.622 0.634 1.00 97.12 87 MET A O 1
ATOM 730 N N . SER A 1 88 ? -0.444 12.503 -1.399 1.00 97.88 88 SER A N 1
ATOM 731 C CA . SER A 1 88 ? -1.033 13.811 -1.086 1.00 97.88 88 SER A CA 1
ATOM 732 C C . SER A 1 88 ? -2.467 13.696 -0.539 1.00 97.88 88 SER A C 1
ATOM 734 O O . SER A 1 88 ? -2.820 14.322 0.466 1.00 97.88 88 SER A O 1
ATOM 736 N N . ARG A 1 89 ? -3.294 12.817 -1.127 1.00 96.69 89 ARG A N 1
ATOM 737 C CA . ARG A 1 89 ? -4.664 12.563 -0.644 1.00 96.69 89 ARG A CA 1
ATOM 738 C C . ARG A 1 89 ? -4.682 11.949 0.754 1.00 96.69 89 ARG A C 1
ATOM 740 O O . ARG A 1 89 ? -5.437 12.425 1.601 1.00 96.69 89 ARG A O 1
ATOM 747 N N . TYR A 1 90 ? -3.867 10.924 1.010 1.00 95.56 90 TYR A N 1
ATOM 748 C CA . TYR A 1 90 ? -3.842 10.264 2.319 1.00 95.56 90 TYR A CA 1
ATOM 749 C C . TYR A 1 90 ? -3.289 11.166 3.422 1.00 95.56 90 TYR A C 1
ATOM 751 O O . TYR A 1 90 ? -3.892 11.228 4.495 1.00 95.56 90 TYR A O 1
ATOM 759 N N . ARG A 1 91 ? -2.234 11.940 3.138 1.00 97.19 91 ARG A N 1
ATOM 760 C CA . ARG A 1 91 ? -1.705 12.965 4.053 1.00 97.19 91 ARG A CA 1
ATOM 761 C C . ARG A 1 91 ? -2.782 13.969 4.450 1.00 97.19 91 ARG A C 1
ATOM 763 O O . ARG A 1 91 ? -2.926 14.272 5.629 1.00 97.19 91 ARG A O 1
ATOM 770 N N . LYS A 1 92 ? -3.610 14.411 3.496 1.00 97.06 92 LYS A N 1
ATOM 771 C CA . LYS A 1 92 ? -4.751 15.296 3.775 1.00 97.06 92 LYS A CA 1
ATOM 772 C C . LYS A 1 92 ? -5.851 14.611 4.594 1.00 97.06 92 LYS A C 1
ATOM 774 O O . LYS A 1 92 ? -6.359 15.195 5.545 1.00 97.06 92 LYS A O 1
ATOM 779 N N . TRP A 1 93 ? -6.241 13.382 4.250 1.00 94.75 93 TRP A N 1
ATOM 780 C CA . TRP A 1 93 ? -7.311 12.661 4.959 1.00 94.75 93 TRP A CA 1
ATOM 781 C C . TRP A 1 93 ? -6.948 12.271 6.395 1.00 94.75 93 TRP A C 1
ATOM 783 O O . TRP A 1 93 ? -7.830 12.195 7.256 1.00 94.75 93 TRP A O 1
ATOM 793 N N . TYR A 1 94 ? -5.666 12.024 6.660 1.00 96.00 94 TYR A N 1
ATOM 794 C CA . TYR A 1 94 ? -5.177 11.520 7.941 1.00 96.00 94 TYR A CA 1
ATOM 795 C C . TYR A 1 94 ? -4.215 12.477 8.656 1.00 96.00 94 TYR A C 1
ATOM 797 O O . TYR A 1 94 ? -3.535 12.054 9.584 1.00 96.00 94 TYR A O 1
ATOM 805 N N . GLN A 1 95 ? -4.220 13.770 8.309 1.00 93.88 95 GLN A N 1
ATOM 806 C CA . GLN A 1 95 ? -3.337 14.805 8.875 1.00 93.88 95 GLN A CA 1
ATOM 807 C C . GLN A 1 95 ? -3.310 14.838 10.420 1.00 93.88 95 GLN A C 1
ATOM 809 O O . GLN A 1 95 ? -2.285 15.148 11.015 1.00 93.88 95 GLN A O 1
ATOM 814 N N . GLY A 1 96 ? -4.417 14.487 11.085 1.00 95.62 96 GLY A N 1
ATOM 815 C CA . GLY A 1 96 ? -4.515 14.415 12.553 1.00 95.62 96 GLY A CA 1
ATOM 816 C C . GLY A 1 96 ? -4.376 13.010 13.155 1.00 95.62 96 GLY A C 1
ATOM 817 O O . GLY A 1 96 ? -4.656 12.822 14.3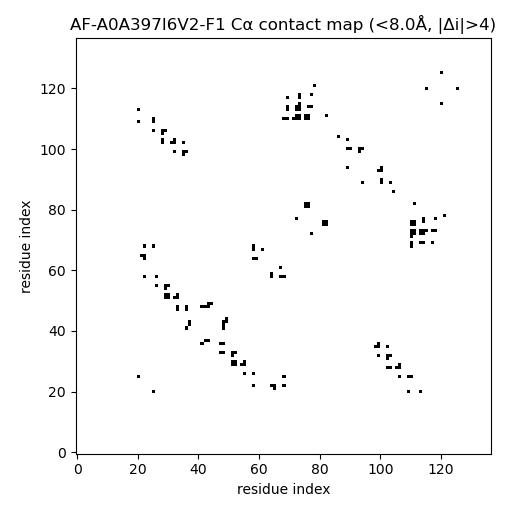34 1.00 95.62 96 GLY A O 1
ATOM 818 N N . LYS A 1 97 ? -4.026 11.997 12.358 1.00 96.94 97 LYS A N 1
ATOM 819 C CA . LYS A 1 97 ? -4.030 10.575 12.743 1.00 96.94 97 LYS A CA 1
ATOM 820 C C . LYS A 1 97 ? -2.666 9.957 12.456 1.00 96.94 97 LYS A C 1
ATOM 822 O O . LYS A 1 97 ? -2.564 9.058 11.628 1.00 96.94 97 LYS A O 1
ATOM 827 N N . ARG A 1 98 ? -1.633 10.455 13.144 1.00 96.69 98 ARG A N 1
ATOM 828 C CA . ARG A 1 98 ? -0.217 10.167 12.857 1.00 96.69 98 ARG A CA 1
ATOM 829 C C . ARG A 1 98 ? 0.074 8.680 12.628 1.00 96.69 98 ARG A C 1
ATOM 831 O O . ARG A 1 98 ? 0.506 8.331 11.544 1.00 96.69 98 ARG A O 1
ATOM 838 N N . GLU A 1 99 ? -0.243 7.808 13.585 1.00 98.00 99 GLU A N 1
ATOM 839 C CA . GLU A 1 99 ? 0.082 6.371 13.473 1.00 98.00 99 GLU A CA 1
ATOM 840 C C . GLU A 1 99 ? -0.648 5.670 12.316 1.00 98.00 99 GLU A C 1
ATOM 842 O O . GLU A 1 99 ? -0.088 4.803 11.639 1.00 98.00 99 GLU A O 1
ATOM 847 N N . LEU A 1 100 ? -1.899 6.068 12.052 1.00 98.19 100 LEU A N 1
ATOM 848 C CA . LEU A 1 100 ? -2.662 5.557 10.916 1.00 98.19 100 LEU A CA 1
ATOM 849 C C . LEU A 1 100 ? -2.065 6.050 9.595 1.00 98.19 100 LEU A C 1
ATOM 851 O O . LEU A 1 100 ? -1.925 5.254 8.673 1.00 98.19 100 LEU A O 1
ATOM 855 N N . LEU A 1 101 ? -1.718 7.338 9.511 1.00 98.25 101 LEU A N 1
ATOM 856 C CA . LEU A 1 101 ? -1.080 7.920 8.334 1.00 98.25 101 LEU A CA 1
ATOM 857 C C . LEU A 1 101 ? 0.250 7.224 8.044 1.00 98.25 101 LEU A C 1
ATOM 859 O O . LEU A 1 101 ? 0.420 6.732 6.936 1.00 98.25 101 LEU A O 1
ATOM 863 N N . THR A 1 102 ? 1.119 7.081 9.046 1.00 98.31 102 THR A N 1
ATOM 864 C CA . THR A 1 102 ? 2.394 6.368 8.907 1.00 98.31 102 THR A CA 1
ATOM 865 C C . THR A 1 102 ? 2.178 4.939 8.420 1.00 98.31 102 THR A C 1
ATOM 867 O O . THR A 1 102 ? 2.815 4.517 7.469 1.00 98.31 102 THR A O 1
ATOM 870 N N . SER A 1 103 ? 1.213 4.203 8.981 1.00 98.38 103 SER A N 1
ATOM 871 C CA . SER A 1 103 ? 0.929 2.829 8.528 1.00 98.38 103 SER A CA 1
ATOM 872 C C . SER A 1 103 ? 0.432 2.758 7.079 1.00 98.38 103 SER A C 1
ATOM 874 O O . SER A 1 103 ? 0.680 1.774 6.385 1.00 98.38 103 SER A O 1
ATOM 876 N N . VAL A 1 104 ? -0.293 3.784 6.628 1.00 98.25 104 VAL A N 1
ATOM 877 C CA . VAL A 1 104 ? -0.760 3.910 5.244 1.00 98.25 104 VAL A CA 1
ATOM 878 C C . VAL A 1 104 ? 0.403 4.244 4.306 1.00 98.25 104 VAL A C 1
ATOM 880 O O . VAL A 1 104 ? 0.514 3.627 3.250 1.00 98.25 104 VAL A O 1
ATOM 883 N N . GLU A 1 105 ? 1.271 5.180 4.689 1.00 98.00 105 GLU A N 1
ATOM 884 C CA . GLU A 1 105 ? 2.477 5.535 3.931 1.00 98.00 105 GLU A CA 1
ATOM 885 C C . GLU A 1 105 ? 3.436 4.342 3.826 1.00 98.00 105 GLU A C 1
ATOM 887 O O . GLU A 1 105 ? 3.843 4.006 2.718 1.00 98.00 105 GLU A O 1
ATOM 892 N N . ASP A 1 106 ? 3.691 3.627 4.928 1.00 98.06 106 ASP A N 1
ATOM 893 C CA . ASP A 1 106 ? 4.506 2.404 4.955 1.00 98.06 106 ASP A CA 1
ATOM 894 C C . ASP A 1 106 ? 4.016 1.382 3.911 1.00 98.06 106 ASP A C 1
ATOM 896 O O . ASP A 1 106 ? 4.796 0.880 3.102 1.00 98.06 106 ASP A O 1
ATOM 900 N N . LEU A 1 107 ? 2.707 1.085 3.889 1.00 98.38 107 LEU A N 1
ATOM 901 C CA . LEU A 1 107 ? 2.131 0.128 2.940 1.00 98.38 107 LEU A CA 1
ATOM 902 C C . LEU A 1 107 ? 2.306 0.583 1.489 1.00 98.38 107 LEU A C 1
ATOM 904 O O . LEU A 1 107 ? 2.631 -0.222 0.616 1.00 98.38 107 LEU A O 1
ATOM 908 N N . TYR A 1 108 ? 2.012 1.849 1.208 1.00 97.88 108 TYR A N 1
ATOM 909 C CA . TYR A 1 108 ? 2.052 2.334 -0.163 1.00 97.88 108 TYR A CA 1
ATOM 910 C C . TYR A 1 108 ? 3.476 2.541 -0.674 1.00 97.88 108 TYR A C 1
ATOM 912 O O . TYR A 1 108 ? 3.688 2.361 -1.869 1.00 97.88 108 TYR A O 1
ATOM 920 N N . ASN A 1 109 ? 4.446 2.797 0.205 1.00 97.06 109 ASN A N 1
ATOM 921 C CA . ASN A 1 109 ? 5.863 2.747 -0.147 1.00 97.06 109 ASN A CA 1
ATOM 922 C C . ASN A 1 109 ? 6.273 1.332 -0.556 1.00 97.06 109 ASN A C 1
ATOM 924 O O . ASN A 1 109 ? 6.898 1.172 -1.596 1.00 97.06 109 ASN A O 1
ATOM 928 N N . LEU A 1 110 ? 5.849 0.297 0.183 1.00 96.94 110 LEU A N 1
ATOM 929 C CA . LEU A 1 110 ? 6.134 -1.091 -0.204 1.00 96.94 110 LEU A CA 1
ATOM 930 C C . LEU A 1 110 ? 5.592 -1.414 -1.603 1.00 96.94 110 LEU A C 1
ATOM 932 O O . LEU A 1 110 ? 6.293 -1.999 -2.421 1.00 96.94 110 LEU A O 1
ATOM 936 N N . TYR A 1 111 ? 4.353 -1.016 -1.899 1.00 97.38 111 TYR A N 1
ATOM 937 C CA . TYR A 1 111 ? 3.783 -1.218 -3.232 1.00 97.38 111 TYR A CA 1
ATOM 938 C C . TYR A 1 111 ? 4.485 -0.392 -4.315 1.00 97.38 111 TYR A C 1
ATOM 940 O O . TYR A 1 111 ? 4.628 -0.871 -5.433 1.00 97.38 111 TYR A O 1
ATOM 948 N N . TYR A 1 112 ? 4.907 0.834 -4.018 1.00 96.19 112 TYR A N 1
ATOM 949 C CA . TYR A 1 112 ? 5.606 1.678 -4.982 1.00 96.19 112 TYR A CA 1
ATOM 950 C C . TYR A 1 112 ? 7.000 1.130 -5.315 1.00 96.19 112 TYR A C 1
ATOM 952 O O . TYR A 1 112 ? 7.319 0.959 -6.490 1.00 96.19 112 TYR A O 1
ATOM 960 N N . GLU A 1 113 ? 7.783 0.738 -4.310 1.00 94.69 113 GLU A N 1
ATOM 961 C CA . GLU A 1 113 ? 9.084 0.091 -4.523 1.00 94.69 113 GLU A CA 1
ATOM 962 C C . GLU A 1 113 ? 8.944 -1.237 -5.275 1.00 94.69 113 GLU A C 1
ATOM 964 O O . GLU A 1 113 ? 9.707 -1.514 -6.199 1.00 94.69 113 GLU A O 1
ATOM 969 N N . LEU A 1 114 ? 7.919 -2.034 -4.950 1.00 94.19 114 LEU A N 1
ATOM 970 C CA . LEU A 1 114 ? 7.621 -3.257 -5.694 1.00 94.19 114 LEU A CA 1
ATOM 971 C C . LEU A 1 114 ? 7.255 -2.959 -7.155 1.00 94.19 114 LEU A C 1
ATOM 973 O O . LEU A 1 114 ? 7.696 -3.670 -8.051 1.00 94.19 114 LEU A O 1
ATOM 977 N N . SER A 1 115 ? 6.492 -1.891 -7.411 1.00 94.25 115 SER A N 1
ATOM 978 C CA . SER A 1 115 ? 6.096 -1.521 -8.773 1.00 94.25 115 SER A CA 1
ATOM 979 C C . SER A 1 115 ? 7.306 -1.208 -9.648 1.00 94.25 115 SER A C 1
ATOM 981 O O . SER A 1 115 ? 7.367 -1.704 -10.767 1.00 94.25 115 SER A O 1
ATOM 983 N N . LYS A 1 116 ? 8.291 -0.464 -9.123 1.00 90.75 116 LYS A N 1
ATOM 984 C CA . LYS A 1 116 ? 9.509 -0.071 -9.846 1.00 90.75 116 LYS A CA 1
ATOM 985 C C . LYS A 1 116 ? 10.391 -1.263 -10.215 1.00 90.75 116 LYS A C 1
ATOM 987 O O . LYS A 1 116 ? 11.010 -1.245 -11.269 1.00 90.75 116 LYS A O 1
ATOM 992 N N . LYS A 1 117 ? 10.424 -2.307 -9.378 1.00 85.69 117 LYS A N 1
ATOM 993 C CA . LYS A 1 117 ? 11.198 -3.528 -9.656 1.00 85.69 117 LYS A CA 1
ATOM 994 C C . LYS A 1 117 ? 10.643 -4.339 -10.830 1.00 85.69 117 LYS A C 1
ATOM 996 O O . LYS A 1 117 ? 11.414 -4.970 -11.542 1.00 85.69 117 LYS A O 1
ATOM 1001 N N . ASP A 1 118 ? 9.322 -4.356 -11.001 1.00 79.19 118 ASP A N 1
ATOM 1002 C CA . ASP A 1 118 ? 8.650 -5.258 -11.945 1.00 79.19 118 ASP A CA 1
ATOM 1003 C C . ASP A 1 118 ? 8.066 -4.547 -13.186 1.00 79.19 118 ASP A C 1
ATOM 1005 O O . ASP A 1 118 ? 7.574 -5.223 -14.092 1.00 79.19 118 ASP A O 1
ATOM 1009 N N . ARG A 1 119 ? 8.112 -3.206 -13.268 1.00 84.38 119 ARG A N 1
ATOM 1010 C CA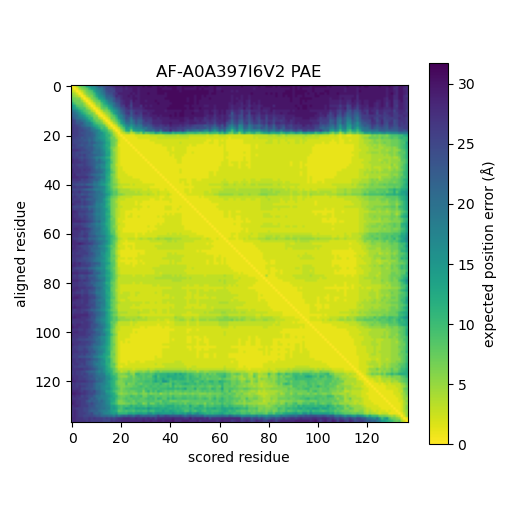 . ARG A 1 119 ? 7.662 -2.440 -14.448 1.00 84.38 119 ARG A CA 1
ATOM 1011 C C . ARG A 1 119 ? 8.830 -1.801 -15.209 1.00 84.38 119 ARG A C 1
ATOM 1013 O O . ARG A 1 119 ? 9.815 -1.418 -14.584 1.00 84.38 119 ARG A O 1
ATOM 1020 N N . PRO A 1 120 ? 8.709 -1.604 -16.535 1.00 82.81 120 P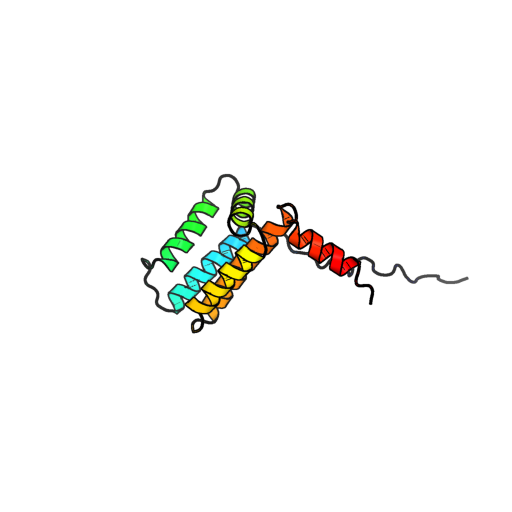RO A N 1
ATOM 1021 C CA . PRO A 1 120 ? 9.633 -0.746 -17.267 1.00 82.81 120 PRO A CA 1
ATOM 1022 C C . PRO A 1 120 ? 9.619 0.681 -16.711 1.00 82.81 120 PRO A C 1
ATOM 1024 O O . PRO A 1 120 ? 8.556 1.191 -16.333 1.00 82.81 120 PRO A O 1
ATOM 1027 N N . MET A 1 121 ? 10.780 1.334 -16.716 1.00 83.81 121 MET A N 1
ATOM 1028 C CA . 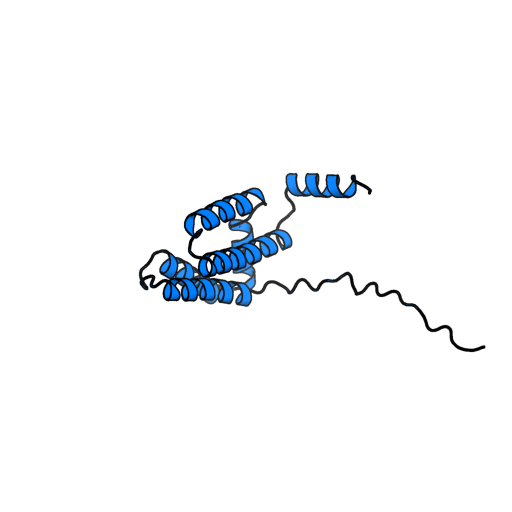MET A 1 121 ? 10.859 2.770 -16.452 1.00 83.81 121 MET A CA 1
ATOM 1029 C C . MET A 1 121 ? 9.991 3.531 -17.459 1.00 83.81 121 MET A C 1
ATOM 1031 O O . MET A 1 121 ? 9.890 3.162 -18.631 1.00 83.81 121 MET A O 1
ATOM 1035 N N . THR A 1 122 ? 9.325 4.573 -16.978 1.00 86.50 122 THR A N 1
ATOM 1036 C CA . THR A 1 122 ? 8.599 5.526 -17.818 1.00 86.50 122 THR A CA 1
ATOM 1037 C C . THR A 1 122 ? 9.573 6.488 -18.490 1.00 86.50 122 THR A C 1
ATOM 1039 O O . THR A 1 122 ? 10.686 6.661 -18.008 1.00 86.50 122 THR A O 1
ATOM 1042 N N . GLU A 1 123 ? 9.148 7.142 -19.576 1.00 87.06 123 GLU A N 1
ATOM 1043 C CA . GLU A 1 123 ? 9.988 8.132 -20.271 1.00 87.06 123 GLU A CA 1
ATOM 1044 C C . GLU A 1 123 ? 10.487 9.219 -19.313 1.00 87.06 123 GLU A C 1
ATOM 1046 O O . GLU A 1 123 ? 11.663 9.534 -19.321 1.00 87.06 123 GLU A O 1
ATOM 1051 N N . THR A 1 124 ? 9.629 9.706 -18.412 1.00 86.06 124 THR A N 1
ATOM 1052 C CA . THR A 1 124 ? 10.014 10.697 -17.398 1.00 86.06 124 THR A CA 1
ATOM 1053 C C . THR A 1 124 ? 11.092 10.173 -16.451 1.00 86.06 124 THR A C 1
ATOM 1055 O O . THR A 1 124 ? 12.063 10.870 -16.202 1.00 86.06 124 THR A O 1
ATOM 1058 N N . GLU A 1 125 ? 10.977 8.933 -15.967 1.00 86.38 125 GLU A N 1
ATOM 1059 C CA . GLU A 1 125 ? 12.020 8.333 -15.118 1.00 86.38 125 GLU A CA 1
ATOM 1060 C C . GLU A 1 125 ? 13.327 8.108 -15.890 1.00 86.38 125 GLU A C 1
ATOM 1062 O O . GLU A 1 125 ? 14.404 8.156 -15.304 1.00 86.38 125 GLU A O 1
ATOM 1067 N N . ILE A 1 126 ? 13.247 7.835 -17.196 1.00 88.50 126 ILE A N 1
ATOM 1068 C CA . ILE A 1 126 ? 14.423 7.715 -18.065 1.00 88.50 126 ILE A CA 1
ATOM 1069 C C . ILE A 1 126 ? 15.065 9.088 -18.264 1.00 88.50 126 ILE A C 1
ATOM 1071 O O . ILE A 1 126 ? 16.277 9.192 -18.132 1.00 88.50 126 ILE A O 1
ATOM 1075 N N . GLU A 1 127 ? 14.283 10.126 -18.560 1.00 89.31 127 GLU A N 1
ATOM 1076 C CA . GLU A 1 127 ? 14.754 11.507 -18.706 1.00 89.31 127 GLU A CA 1
ATOM 1077 C C . GLU A 1 127 ? 15.441 11.992 -17.423 1.00 89.31 127 GLU A C 1
ATOM 1079 O O . GLU A 1 127 ? 16.566 12.478 -17.498 1.00 89.31 127 GLU A O 1
ATOM 1084 N N . GLU A 1 128 ? 14.820 11.777 -16.258 1.00 87.94 128 GLU A N 1
ATOM 1085 C CA . GLU A 1 128 ? 15.392 12.097 -14.943 1.00 87.94 128 GLU A CA 1
ATOM 1086 C C . GLU A 1 128 ? 16.691 11.316 -14.689 1.00 87.94 128 GLU A C 1
ATOM 1088 O O . GLU A 1 128 ? 17.711 11.907 -14.344 1.00 87.94 128 GLU A O 1
ATOM 1093 N N . ALA A 1 129 ? 16.706 10.000 -14.934 1.00 87.81 129 ALA A N 1
ATOM 1094 C CA . ALA A 1 129 ? 17.911 9.189 -14.755 1.00 87.81 129 ALA A CA 1
ATOM 1095 C C . ALA A 1 129 ? 19.039 9.570 -15.730 1.00 87.81 129 ALA A C 1
ATOM 1097 O O . ALA A 1 129 ? 20.215 9.473 -15.386 1.00 87.81 129 ALA A O 1
ATOM 1098 N N . VAL A 1 130 ? 18.705 9.983 -16.956 1.00 91.31 130 VAL A N 1
ATOM 1099 C CA . VAL A 1 130 ? 19.678 10.486 -17.932 1.00 91.31 130 VAL A CA 1
ATOM 1100 C C . VAL A 1 130 ? 20.217 11.843 -17.489 1.00 91.31 130 VAL A C 1
ATOM 1102 O O . VAL A 1 130 ? 21.423 12.051 -17.576 1.00 91.31 130 VAL A O 1
ATOM 1105 N N . GLU A 1 131 ? 19.368 12.749 -17.002 1.00 91.06 131 GLU A N 1
ATOM 1106 C CA . GLU A 1 131 ? 19.795 14.042 -16.463 1.00 91.06 131 GLU A CA 1
ATOM 1107 C C . GLU A 1 131 ? 20.738 13.860 -15.266 1.00 91.06 131 GLU A C 1
ATOM 1109 O O . GLU A 1 131 ? 21.833 14.418 -15.285 1.00 91.06 131 GLU A O 1
ATOM 1114 N N . ASP A 1 132 ? 20.397 12.995 -14.307 1.00 88.81 132 ASP A N 1
ATOM 1115 C CA . ASP A 1 132 ? 21.249 12.669 -13.154 1.00 88.81 132 ASP A CA 1
ATOM 1116 C C . ASP A 1 132 ? 22.631 12.130 -13.569 1.00 88.81 132 ASP A C 1
ATOM 1118 O O . ASP A 1 132 ? 23.635 12.441 -12.934 1.00 88.81 132 ASP A O 1
ATOM 1122 N N . VAL A 1 133 ? 22.708 11.341 -14.647 1.00 90.44 133 VAL A N 1
ATOM 1123 C CA . VAL A 1 133 ? 23.985 10.836 -15.193 1.00 90.44 133 VAL A CA 1
ATOM 1124 C C . VAL A 1 133 ? 24.784 11.931 -15.909 1.00 90.44 133 VAL A C 1
ATOM 1126 O O . VAL A 1 133 ? 26.007 11.843 -15.988 1.00 90.44 133 VAL A O 1
ATOM 1129 N N . LEU A 1 134 ? 24.114 12.935 -16.478 1.00 89.00 134 LEU A N 1
ATOM 1130 C CA . LEU A 1 134 ? 24.750 14.022 -17.230 1.00 89.00 134 LEU A CA 1
ATOM 1131 C C . LEU A 1 134 ? 25.168 15.205 -16.347 1.00 89.00 134 LEU A C 1
ATOM 1133 O O . LEU A 1 134 ? 25.990 16.018 -16.779 1.00 89.00 134 LEU A O 1
ATOM 1137 N N . ILE A 1 135 ? 24.626 15.311 -15.133 1.00 83.31 135 ILE A N 1
ATOM 1138 C CA . ILE A 1 135 ? 25.074 16.249 -14.102 1.00 83.31 135 ILE A CA 1
ATOM 1139 C C . ILE A 1 135 ? 26.240 15.589 -13.340 1.00 83.31 135 ILE A C 1
ATOM 1141 O O . ILE A 1 135 ? 26.082 15.104 -12.225 1.00 83.31 135 ILE A O 1
ATOM 1145 N N . ASP A 1 136 ? 27.424 15.542 -13.957 1.00 61.09 136 ASP A N 1
ATOM 1146 C CA . ASP A 1 136 ? 28.678 15.314 -13.218 1.00 61.09 136 ASP A CA 1
ATOM 1147 C C . ASP A 1 136 ? 28.869 16.445 -12.172 1.00 61.09 136 ASP A C 1
ATOM 1149 O O . ASP A 1 136 ? 28.575 17.609 -12.469 1.00 61.09 136 ASP A O 1
ATOM 1153 N N . GLU A 1 137 ? 29.349 16.099 -10.964 1.00 58.81 137 GLU A N 1
ATOM 1154 C CA . GLU A 1 137 ? 29.721 17.030 -9.867 1.00 58.81 137 GLU A CA 1
ATOM 1155 C C . GLU A 1 137 ? 30.643 18.189 -10.297 1.00 58.81 137 GLU A C 1
ATOM 1157 O O . GLU A 1 137 ? 31.637 17.954 -11.027 1.00 58.81 137 GLU A O 1
#

Secondary structure (DSSP, 8-state):
----------TTSS--------HHHHHHHHHHHHHHHHHTT--TTSHHHHHHHHHHHHHHHSS-HHHHHHHHHHHH-SSHHHHHHHHHHHHHHTTT-HHHHHHHHHHHHHHHHHHHHHSPPPHHHHHHHHHHHH---

Sequence (137 aa):
MTDNSSSLINERDSELTMQDITWKMIELAQIKIIKEAFRLRYRKDSKLISEYAGYVKNLRNSENQDEYIKYTAITLFPNDEAYNKRMSRYRKWYQGKRELLTSVEDLYNLYYELSKKDRPMTETEIEEAVEDVLIDE